Protein AF-A0A9X2MX16-F1 (afdb_monomer_lite)

Foldseek 3Di:
DDPVVVVVVVVVVVVVVVVVVLVVLLVVLLVQLVVQLVVQLVVLCVVDPDSVPRPVVSNVVSNVSSVVSSVVSSVVVVVCVVPPPDD

Secondary structure (DSSP, 8-state):
--HHHHHHHHHHHHHHHHHHHHHHHHHHHHHHHHHHHHHHHHHHHHTSSSGGGS-HHHHHHHHHHHHHHHHHHHHHHHHHHHTS---

Organism: NCBI:txid2969249

Radius of gyration: 20.4 Å; chains: 1; bounding box: 41×25×62 Å

Sequence (87 aa):
MSKENEEESKLFNAIQREFAEFASLYSEAVKSGADIAGKQVLESLLDANRAEEIPSGKLFAALRTGVRHAGEQLIQLGWGFIHRPKK

pLDDT: mean 83.69, std 11.92, range [43.34, 97.0]

Structure (mmCIF, N/CA/C/O backbone):
data_AF-A0A9X2MX16-F1
#
_entry.id   AF-A0A9X2MX16-F1
#
loop_
_atom_site.group_PDB
_atom_site.id
_atom_site.type_symbol
_atom_site.label_atom_id
_atom_site.label_alt_id
_atom_site.label_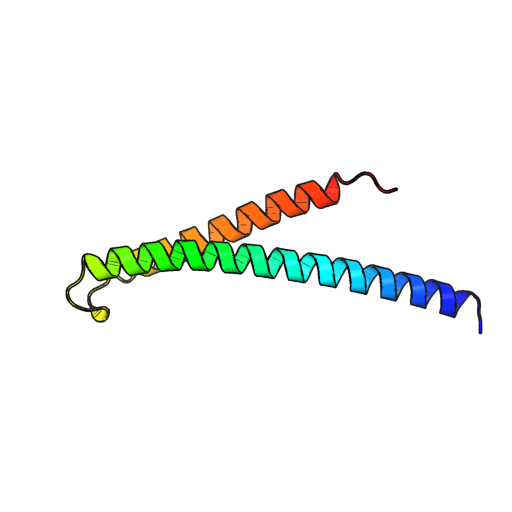comp_id
_atom_site.label_asym_id
_atom_site.label_entity_id
_atom_site.label_seq_id
_atom_site.pdbx_PDB_ins_code
_atom_site.Cartn_x
_atom_site.Cartn_y
_atom_site.Cartn_z
_atom_site.occupancy
_atom_site.B_iso_or_equiv
_atom_site.auth_seq_id
_atom_site.auth_comp_id
_atom_site.auth_asym_id
_atom_site.auth_atom_id
_atom_site.pdbx_PDB_model_num
ATOM 1 N N . MET A 1 1 ? -20.614 -8.343 39.241 1.00 58.47 1 MET A N 1
ATOM 2 C CA . MET A 1 1 ? -19.563 -7.695 38.430 1.00 58.47 1 MET A CA 1
ATOM 3 C C . MET A 1 1 ? -19.616 -6.207 38.723 1.00 58.47 1 MET A C 1
ATOM 5 O O . MET A 1 1 ? -20.718 -5.687 38.853 1.00 58.47 1 MET A O 1
ATOM 9 N N . SER A 1 2 ? -18.476 -5.561 38.966 1.00 71.62 2 SER A N 1
ATOM 10 C CA . SER A 1 2 ? -18.420 -4.116 39.219 1.00 71.62 2 SER A CA 1
ATOM 11 C C . SER A 1 2 ? -18.756 -3.352 37.935 1.00 71.62 2 SER A C 1
ATOM 13 O O . SER A 1 2 ? -18.432 -3.811 36.842 1.00 71.62 2 SER A O 1
ATOM 15 N N . LYS A 1 3 ? -19.396 -2.183 38.061 1.00 73.19 3 LYS A N 1
ATOM 16 C CA . LYS A 1 3 ? -19.675 -1.281 36.925 1.00 73.19 3 LYS A CA 1
ATOM 17 C C . LYS A 1 3 ? -18.398 -0.902 36.160 1.00 73.19 3 LYS A C 1
ATOM 19 O O . LYS A 1 3 ? -18.429 -0.752 34.948 1.00 73.19 3 LYS A O 1
ATOM 24 N N . GLU A 1 4 ? -17.281 -0.846 36.877 1.00 72.81 4 GLU A N 1
ATOM 25 C CA . GLU A 1 4 ? -15.930 -0.603 36.361 1.00 72.81 4 GLU A CA 1
ATOM 26 C C . GLU A 1 4 ? -15.504 -1.656 35.318 1.00 72.81 4 GLU A C 1
ATOM 28 O O . GLU A 1 4 ? -15.117 -1.300 34.209 1.00 72.81 4 GLU A O 1
ATOM 33 N N . ASN A 1 5 ? -15.714 -2.952 35.596 1.00 77.62 5 ASN A N 1
ATOM 34 C CA . ASN A 1 5 ? -15.412 -4.024 34.637 1.00 77.62 5 ASN A CA 1
ATOM 35 C C . ASN A 1 5 ? -16.281 -3.953 33.366 1.00 77.62 5 ASN A C 1
ATOM 37 O O . ASN A 1 5 ? -15.848 -4.378 32.295 1.00 77.62 5 ASN A O 1
ATOM 41 N N . GLU A 1 6 ? -17.516 -3.449 33.459 1.00 81.12 6 GLU A N 1
ATOM 42 C CA . GLU A 1 6 ? -18.386 -3.281 32.286 1.00 81.12 6 GLU A CA 1
ATOM 43 C C . GLU A 1 6 ? -17.963 -2.091 31.413 1.00 81.12 6 GLU A C 1
ATOM 45 O O . GLU A 1 6 ? -18.062 -2.164 30.187 1.00 81.12 6 GLU A O 1
ATOM 50 N N . GLU A 1 7 ? -17.493 -1.000 32.018 1.00 81.69 7 GLU A N 1
ATOM 51 C CA . GLU A 1 7 ? -16.994 0.179 31.302 1.00 81.69 7 GLU A CA 1
ATOM 52 C C . GLU A 1 7 ? -15.661 -0.104 30.600 1.00 81.69 7 GLU A C 1
ATOM 54 O O . GLU A 1 7 ? -15.518 0.215 29.415 1.00 81.69 7 GLU A O 1
ATOM 59 N N . GLU A 1 8 ? -14.734 -0.794 31.267 1.00 82.62 8 GLU A N 1
ATOM 60 C CA . GLU A 1 8 ? -13.477 -1.242 30.657 1.00 82.62 8 GLU A CA 1
ATOM 61 C C . GLU A 1 8 ? -13.719 -2.194 29.480 1.00 82.62 8 GLU A C 1
ATOM 63 O O . GLU A 1 8 ? -13.117 -2.043 28.414 1.00 82.62 8 GLU A O 1
ATOM 68 N N . SER A 1 9 ? -14.656 -3.136 29.621 1.00 84.19 9 SER A N 1
ATOM 69 C CA . SER A 1 9 ? -14.994 -4.069 28.542 1.00 84.19 9 SER A CA 1
ATOM 70 C C . SER A 1 9 ? -15.620 -3.356 27.335 1.00 84.19 9 SER A C 1
ATOM 72 O O . SER A 1 9 ? -15.293 -3.668 26.188 1.00 84.19 9 SER A O 1
ATOM 74 N N . LYS A 1 10 ? -16.466 -2.338 27.555 1.00 87.06 10 LYS A N 1
ATOM 75 C CA . LYS A 1 10 ? -17.011 -1.498 26.472 1.00 87.06 10 LYS A CA 1
ATOM 76 C C . LYS A 1 10 ? -15.920 -0.714 25.749 1.00 87.06 10 LYS A C 1
ATOM 78 O O . LYS A 1 10 ? -15.945 -0.651 24.520 1.00 87.06 10 LYS A O 1
ATOM 83 N N . LEU A 1 11 ? -14.970 -0.143 26.490 1.00 87.38 11 LEU A N 1
ATOM 84 C CA . LEU A 1 11 ? -13.838 0.578 25.913 1.00 87.38 11 LEU A CA 1
ATOM 85 C C . LEU A 1 11 ? -12.958 -0.355 25.074 1.00 87.38 11 LEU A C 1
ATOM 87 O O . LEU A 1 11 ? -12.630 -0.026 23.935 1.00 87.38 11 LEU A O 1
ATOM 91 N N . PHE A 1 12 ? -12.636 -1.537 25.600 1.00 90.06 12 PHE A N 1
ATOM 92 C CA . PHE A 1 12 ? -11.855 -2.540 24.882 1.00 90.06 12 PHE A CA 1
ATOM 93 C C . PHE A 1 12 ? -12.541 -2.964 23.577 1.00 90.06 12 PHE A C 1
ATOM 95 O O . PHE A 1 12 ? -11.923 -2.922 22.516 1.00 90.06 12 PHE A O 1
ATOM 102 N N . ASN A 1 13 ? -13.840 -3.273 23.627 1.00 90.25 13 ASN A N 1
ATOM 103 C CA . ASN A 1 13 ? -14.618 -3.640 22.441 1.00 90.25 13 ASN A CA 1
ATOM 104 C C . ASN A 1 13 ? -14.670 -2.510 21.400 1.00 90.25 13 ASN A C 1
ATOM 106 O O . ASN A 1 13 ? -14.618 -2.775 20.198 1.00 90.25 13 ASN A O 1
ATOM 110 N N . ALA A 1 14 ? -14.759 -1.251 21.842 1.00 86.94 14 ALA A N 1
ATOM 111 C CA . ALA A 1 14 ? -14.704 -0.101 20.946 1.00 86.94 14 ALA A CA 1
ATOM 112 C C . ALA A 1 14 ? -13.340 -0.011 20.248 1.00 86.94 14 ALA A C 1
ATOM 114 O O . ALA A 1 14 ? -13.297 0.033 19.023 1.00 86.94 14 ALA A O 1
ATOM 115 N N . ILE A 1 15 ? -12.235 -0.077 21.000 1.00 86.31 15 ILE A N 1
ATOM 116 C CA . ILE A 1 15 ? -10.870 -0.058 20.446 1.00 86.31 15 ILE A CA 1
ATOM 117 C C . ILE A 1 15 ? -10.670 -1.199 19.448 1.00 86.31 15 ILE A C 1
ATOM 119 O O . ILE A 1 15 ? -10.129 -0.989 18.364 1.00 86.31 15 ILE A O 1
ATOM 123 N N . GLN A 1 16 ? -11.129 -2.401 19.792 1.00 90.44 16 GLN A N 1
ATOM 124 C CA . GLN A 1 16 ? -10.976 -3.578 18.948 1.00 90.44 16 GLN A CA 1
ATOM 125 C C . GLN A 1 16 ? -11.714 -3.418 17.610 1.00 90.44 16 GLN A C 1
ATOM 127 O O . GLN A 1 16 ? -11.185 -3.797 16.565 1.00 90.44 16 GLN A O 1
ATOM 132 N N . ARG A 1 17 ? -12.905 -2.803 17.625 1.00 89.06 17 ARG A N 1
ATOM 133 C CA . ARG A 1 17 ? -13.667 -2.495 16.410 1.00 89.06 17 ARG A CA 1
ATOM 134 C C . ARG A 1 17 ? -12.972 -1.441 15.549 1.00 89.06 17 ARG A C 1
ATOM 136 O O . ARG A 1 17 ? -12.822 -1.668 14.353 1.00 89.06 17 ARG A O 1
ATOM 143 N N . GLU A 1 18 ? -12.523 -0.335 16.143 1.00 86.00 18 GLU A N 1
ATOM 144 C CA . GLU A 1 18 ? -11.817 0.717 15.396 1.00 86.00 18 GLU A CA 1
ATOM 145 C C . GLU A 1 18 ? -10.505 0.187 14.791 1.00 86.00 18 GLU A C 1
ATOM 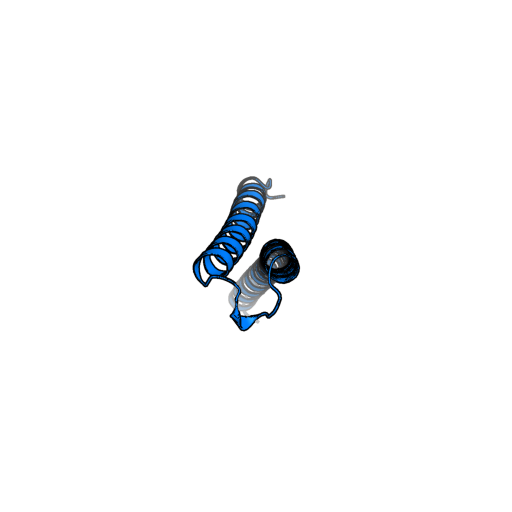147 O O . GLU A 1 18 ? -10.165 0.500 13.651 1.00 86.00 18 GLU A O 1
ATOM 152 N N . PHE A 1 19 ? -9.784 -0.679 15.514 1.00 87.38 19 PHE A N 1
ATOM 153 C CA . PHE A 1 19 ? -8.579 -1.326 14.995 1.00 87.38 19 PHE A CA 1
ATOM 154 C C . PHE A 1 19 ? -8.883 -2.271 13.827 1.00 87.38 19 PHE A C 1
ATOM 156 O O . PHE A 1 19 ? -8.140 -2.288 12.848 1.00 87.38 19 PHE A O 1
ATOM 163 N N . ALA A 1 20 ? -9.973 -3.040 13.902 1.00 89.69 20 ALA A N 1
ATOM 164 C CA . ALA A 1 20 ? -10.397 -3.904 12.804 1.00 89.69 20 ALA A CA 1
ATOM 165 C C . ALA A 1 20 ? -10.775 -3.094 11.549 1.00 89.69 20 ALA A C 1
ATOM 167 O O . ALA A 1 20 ? -10.371 -3.463 10.445 1.00 89.69 20 ALA A O 1
ATOM 168 N N . GLU A 1 21 ? -11.488 -1.972 11.711 1.00 87.50 21 GLU A N 1
ATOM 169 C CA . GLU A 1 21 ? -11.810 -1.056 10.606 1.00 87.50 21 GLU A CA 1
ATOM 170 C C . GLU A 1 21 ? -10.529 -0.467 9.998 1.00 87.50 21 GLU A C 1
ATOM 172 O O . GLU A 1 21 ? -10.328 -0.550 8.785 1.00 87.50 21 GLU A O 1
ATOM 177 N N . PHE A 1 22 ? -9.602 0.019 10.830 1.00 87.31 22 PHE A N 1
ATOM 178 C CA . PHE A 1 22 ? -8.297 0.498 10.374 1.00 87.31 22 PHE A CA 1
ATOM 179 C C . PHE A 1 22 ? -7.510 -0.573 9.606 1.00 87.31 22 PHE A C 1
ATOM 181 O O . PHE A 1 22 ? -6.993 -0.296 8.525 1.00 87.31 22 PHE A O 1
ATOM 188 N N . ALA A 1 23 ? -7.427 -1.798 10.132 1.00 89.88 23 ALA A N 1
ATOM 189 C CA . ALA A 1 23 ? -6.692 -2.888 9.499 1.00 89.88 23 ALA A CA 1
ATOM 190 C C . ALA A 1 23 ? -7.278 -3.256 8.126 1.00 89.88 23 ALA A C 1
ATOM 192 O O . ALA A 1 23 ? -6.521 -3.512 7.187 1.00 89.88 23 ALA A O 1
ATOM 193 N N . SER A 1 24 ? -8.609 -3.231 7.993 1.00 90.75 24 SER A N 1
ATOM 194 C CA . SER A 1 24 ? -9.291 -3.446 6.713 1.00 90.75 24 SER A CA 1
ATOM 195 C C . SER A 1 24 ? -8.913 -2.369 5.696 1.00 90.75 24 SER A C 1
ATOM 197 O O . SER A 1 24 ? -8.447 -2.690 4.604 1.00 90.75 24 SER A O 1
ATOM 199 N N . LEU A 1 25 ? -9.030 -1.093 6.077 1.00 89.56 25 LEU A N 1
ATOM 200 C CA . LEU A 1 25 ? -8.695 0.043 5.210 1.00 89.56 25 LEU A CA 1
ATOM 201 C C . LEU A 1 25 ? -7.211 0.053 4.822 1.00 89.56 25 LEU A C 1
ATOM 203 O O . LEU A 1 25 ? -6.859 0.320 3.674 1.00 89.56 25 LEU A O 1
ATOM 207 N N . TYR A 1 26 ? -6.333 -0.286 5.765 1.00 89.19 26 TYR A N 1
ATOM 208 C CA . TYR A 1 26 ? -4.907 -0.442 5.507 1.00 89.19 26 TYR A CA 1
ATOM 209 C C . TYR A 1 26 ? -4.627 -1.550 4.494 1.00 89.19 26 TYR A C 1
ATOM 211 O O . TYR A 1 26 ? -3.866 -1.338 3.549 1.00 89.19 26 TYR A O 1
ATOM 219 N N . SER A 1 27 ? -5.257 -2.715 4.656 1.00 93.88 27 SER A N 1
ATOM 220 C CA . SER A 1 27 ? -5.089 -3.834 3.731 1.00 93.88 27 SER A CA 1
ATOM 221 C C . SER A 1 27 ? -5.543 -3.473 2.314 1.00 93.88 27 SER A C 1
ATOM 223 O O . SER A 1 27 ? -4.822 -3.753 1.356 1.00 93.88 27 SER A O 1
ATOM 225 N N . GLU A 1 28 ? -6.684 -2.794 2.175 1.00 93.81 28 GLU A N 1
ATOM 226 C CA . GLU A 1 28 ? -7.189 -2.324 0.881 1.00 93.81 28 GLU A CA 1
ATOM 227 C C . GLU A 1 28 ? -6.242 -1.317 0.218 1.00 93.81 28 GLU A C 1
ATOM 229 O O . GLU A 1 28 ? -5.882 -1.489 -0.951 1.00 93.81 28 GLU A O 1
ATOM 234 N N . ALA A 1 29 ? -5.771 -0.317 0.968 1.00 92.94 29 ALA A N 1
ATOM 235 C CA . ALA A 1 29 ? -4.850 0.692 0.453 1.00 92.94 29 ALA A CA 1
ATOM 236 C C . ALA A 1 29 ? -3.514 0.075 0.009 1.00 92.94 29 ALA A C 1
ATOM 238 O O . ALA A 1 29 ? -3.011 0.380 -1.075 1.00 92.94 29 ALA A O 1
ATOM 239 N N . VAL A 1 30 ? -2.952 -0.836 0.813 1.00 93.00 30 VAL A N 1
ATOM 240 C CA . VAL A 1 30 ? -1.712 -1.551 0.475 1.00 93.00 30 VAL A CA 1
ATOM 241 C C . VAL A 1 30 ? -1.904 -2.431 -0.754 1.00 93.00 30 VAL A C 1
ATOM 243 O O . VAL A 1 30 ? -1.058 -2.401 -1.647 1.00 93.00 30 VAL A O 1
ATOM 246 N N . LYS A 1 31 ? -3.013 -3.174 -0.841 1.00 96.25 31 LYS A N 1
ATOM 247 C CA . LYS A 1 31 ? -3.329 -3.996 -2.015 1.00 96.25 31 LYS A CA 1
ATOM 248 C C . LYS A 1 31 ? -3.415 -3.139 -3.276 1.00 96.25 31 LYS A C 1
ATOM 250 O O . LYS A 1 31 ? -2.778 -3.457 -4.273 1.00 96.25 31 LYS A O 1
ATOM 255 N N . SER A 1 32 ? -4.131 -2.020 -3.211 1.00 95.31 32 SER A N 1
ATOM 256 C CA . SER A 1 32 ? -4.263 -1.096 -4.336 1.00 95.31 32 SER A CA 1
ATOM 257 C C . SER A 1 32 ? -2.913 -0.503 -4.768 1.00 95.31 32 SER A C 1
ATOM 259 O O . SER A 1 32 ? -2.593 -0.472 -5.958 1.00 95.31 32 SER A O 1
ATOM 261 N N . GLY A 1 33 ? -2.073 -0.098 -3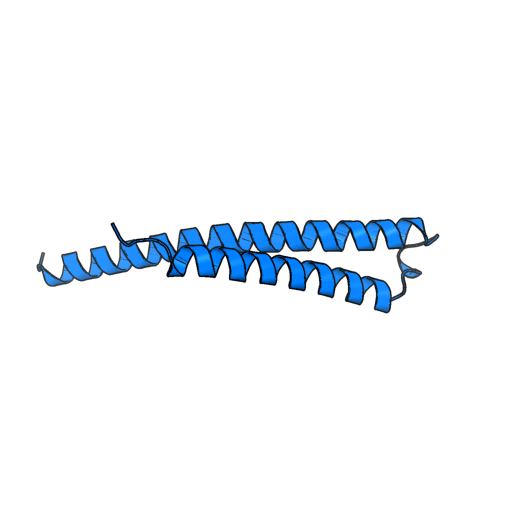.810 1.00 94.69 33 GLY A N 1
ATOM 262 C CA . GLY A 1 33 ? -0.708 0.350 -4.086 1.00 94.69 33 GLY A CA 1
ATOM 263 C C . GLY A 1 33 ? 0.161 -0.738 -4.728 1.00 94.69 33 GLY A C 1
ATOM 264 O O . GLY A 1 33 ? 0.883 -0.463 -5.689 1.00 94.69 33 GLY A O 1
ATOM 265 N N . ALA A 1 34 ? 0.063 -1.977 -4.241 1.00 95.12 34 ALA A N 1
ATOM 266 C CA . ALA A 1 34 ? 0.770 -3.125 -4.802 1.00 95.12 34 ALA A CA 1
ATOM 267 C C . ALA A 1 34 ? 0.316 -3.438 -6.235 1.00 95.12 34 ALA A C 1
ATOM 269 O O . ALA A 1 34 ? 1.165 -3.699 -7.084 1.00 95.12 34 ALA A O 1
ATOM 270 N N . ASP A 1 35 ? -0.981 -3.332 -6.536 1.00 97.00 35 ASP A N 1
ATOM 271 C CA . ASP A 1 35 ? -1.512 -3.522 -7.890 1.00 97.00 35 ASP A CA 1
ATOM 272 C C . ASP A 1 35 ? -0.942 -2.483 -8.872 1.00 97.00 35 ASP A C 1
ATOM 274 O O . ASP A 1 35 ? -0.577 -2.819 -10.000 1.00 97.00 35 ASP A O 1
ATOM 278 N N . ILE A 1 36 ? -0.815 -1.218 -8.453 1.00 94.50 36 ILE A N 1
ATOM 279 C CA . ILE A 1 36 ? -0.206 -0.162 -9.280 1.00 94.50 36 ILE A CA 1
ATOM 280 C C . ILE A 1 36 ? 1.285 -0.420 -9.497 1.00 94.50 36 ILE A C 1
ATOM 282 O O . ILE A 1 36 ? 1.755 -0.356 -10.635 1.00 94.50 36 ILE A O 1
ATOM 286 N N . ALA A 1 37 ? 2.027 -0.723 -8.430 1.00 94.06 37 ALA A N 1
ATOM 287 C CA . ALA A 1 37 ? 3.446 -1.045 -8.541 1.00 94.06 37 ALA A CA 1
ATOM 288 C C . ALA A 1 37 ? 3.662 -2.269 -9.445 1.00 94.06 37 ALA A C 1
ATOM 290 O O . ALA A 1 37 ? 4.518 -2.244 -10.326 1.00 94.06 37 ALA A O 1
ATOM 291 N N . GLY A 1 38 ? 2.840 -3.308 -9.279 1.00 92.38 38 GLY A N 1
ATOM 292 C CA . GLY A 1 38 ? 2.878 -4.528 -10.077 1.00 92.38 38 GLY A CA 1
ATOM 293 C C . GLY A 1 38 ? 2.660 -4.265 -11.564 1.00 92.38 38 GLY A C 1
ATOM 294 O O . GLY A 1 38 ? 3.424 -4.773 -12.379 1.00 92.38 38 GLY A O 1
ATOM 295 N N . LYS A 1 39 ? 1.688 -3.416 -11.927 1.00 94.00 39 LYS A N 1
ATOM 296 C CA . LYS A 1 39 ? 1.470 -3.008 -13.327 1.00 94.00 39 LYS A CA 1
ATOM 297 C C . LYS A 1 39 ? 2.703 -2.337 -13.932 1.00 94.00 39 LYS A C 1
ATOM 299 O O . LYS A 1 39 ? 3.123 -2.725 -15.013 1.00 94.00 39 LYS A O 1
ATOM 304 N N . GLN A 1 40 ? 3.329 -1.404 -13.218 1.00 91.00 40 GLN A N 1
ATOM 305 C CA . GLN A 1 40 ? 4.520 -0.698 -13.714 1.00 91.00 40 GLN A CA 1
ATOM 306 C C . GLN A 1 40 ? 5.749 -1.612 -13.832 1.00 91.00 40 GLN A C 1
ATOM 308 O O . GLN A 1 40 ? 6.568 -1.460 -14.743 1.00 91.00 40 GLN A O 1
ATOM 313 N N . VAL A 1 41 ? 5.882 -2.584 -12.924 1.00 89.44 41 VAL A N 1
ATOM 314 C CA . VAL A 1 41 ? 6.907 -3.629 -13.036 1.00 89.44 41 VAL A CA 1
ATOM 315 C C . VAL A 1 41 ? 6.628 -4.524 -14.243 1.00 89.44 41 VAL A C 1
ATOM 317 O O . VAL A 1 41 ? 7.556 -4.823 -14.986 1.00 89.44 41 VAL A O 1
ATOM 320 N N . LEU A 1 42 ? 5.370 -4.906 -14.478 1.00 89.31 42 LEU A N 1
ATOM 321 C CA . LEU A 1 42 ? 4.975 -5.710 -15.636 1.00 89.31 42 LEU A CA 1
ATOM 322 C C . LEU A 1 42 ? 5.232 -4.973 -16.959 1.00 89.31 42 LEU A C 1
ATOM 324 O O . LEU A 1 42 ? 5.755 -5.563 -17.893 1.00 89.31 42 LEU A O 1
ATOM 328 N N . GLU A 1 43 ? 4.929 -3.680 -17.036 1.00 87.56 43 GLU A N 1
ATOM 329 C CA . GLU A 1 43 ? 5.266 -2.845 -18.197 1.00 87.56 43 GLU A CA 1
ATOM 330 C C . GLU A 1 43 ? 6.781 -2.806 -18.427 1.00 87.56 43 GLU A C 1
ATOM 332 O O . GLU A 1 43 ? 7.256 -3.015 -19.539 1.00 87.56 43 GLU A O 1
ATOM 337 N N . SER A 1 44 ? 7.558 -2.647 -17.353 1.00 85.25 44 SER A N 1
ATOM 338 C CA . SER A 1 44 ? 9.022 -2.682 -17.433 1.00 85.25 44 SER A CA 1
ATOM 339 C C . SER A 1 44 ? 9.567 -4.052 -17.854 1.00 85.25 44 SER A C 1
ATOM 341 O O . SER A 1 44 ? 10.643 -4.111 -18.442 1.00 85.25 44 SER A O 1
ATOM 343 N N . LEU A 1 45 ? 8.842 -5.134 -17.547 1.00 84.12 45 LEU A N 1
ATOM 344 C CA . LEU A 1 45 ? 9.137 -6.492 -18.002 1.00 84.12 45 LEU A CA 1
ATOM 345 C C . LEU A 1 45 ? 8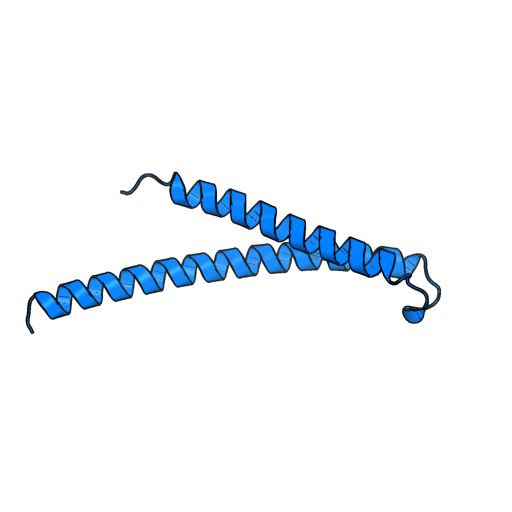.820 -6.691 -19.480 1.00 84.12 45 LEU A C 1
ATOM 347 O O . LEU A 1 45 ? 9.543 -7.422 -20.135 1.00 84.12 45 LEU A O 1
ATOM 351 N N . LEU A 1 46 ? 7.759 -6.075 -20.005 1.00 83.69 46 LEU A N 1
ATOM 352 C CA . LEU A 1 46 ? 7.421 -6.160 -21.430 1.00 83.69 46 LEU A CA 1
ATOM 353 C C . LEU A 1 46 ? 8.463 -5.454 -22.306 1.00 83.69 46 LEU A C 1
ATOM 355 O O . LEU A 1 46 ? 8.729 -5.900 -23.419 1.00 83.69 46 LEU A O 1
ATOM 359 N N . ASP A 1 47 ? 9.073 -4.388 -21.785 1.00 79.44 47 ASP A N 1
ATOM 360 C CA . ASP A 1 47 ? 10.174 -3.675 -22.441 1.00 79.44 47 ASP A CA 1
ATOM 361 C C . ASP A 1 47 ? 11.521 -4.421 -22.353 1.00 79.44 47 ASP A C 1
ATOM 363 O O . ASP A 1 47 ? 12.469 -4.072 -23.060 1.00 79.44 47 ASP A O 1
ATOM 367 N N . ALA A 1 48 ? 11.637 -5.407 -21.459 1.00 77.12 48 ALA A N 1
ATOM 368 C CA . ALA A 1 48 ? 12.867 -6.141 -21.184 1.00 77.12 48 ALA A CA 1
ATOM 369 C C . ALA A 1 48 ? 12.790 -7.566 -21.751 1.00 77.12 48 ALA A C 1
ATOM 371 O O . ALA A 1 48 ? 11.772 -8.241 -21.637 1.00 77.12 48 ALA A O 1
ATOM 372 N N . ASN A 1 49 ? 13.881 -8.086 -22.317 1.00 73.50 49 ASN A N 1
ATOM 373 C CA . ASN A 1 49 ? 13.879 -9.474 -22.794 1.00 73.50 49 ASN A CA 1
ATOM 374 C C . ASN A 1 49 ? 13.951 -10.474 -21.630 1.00 73.50 49 ASN A C 1
ATOM 376 O O . ASN A 1 49 ? 13.564 -11.636 -21.785 1.00 73.50 49 ASN A O 1
ATOM 380 N N . ARG A 1 50 ? 14.458 -10.043 -20.466 1.00 73.00 50 ARG A N 1
ATOM 381 C CA . ARG A 1 50 ? 14.537 -10.835 -19.229 1.00 73.00 50 ARG A CA 1
ATOM 382 C C . ARG A 1 50 ? 14.246 -9.978 -18.002 1.00 73.00 50 ARG A C 1
ATOM 384 O O . ARG A 1 50 ? 14.597 -8.806 -17.951 1.00 73.00 50 ARG A O 1
ATOM 391 N N . ALA A 1 51 ? 13.695 -10.592 -16.956 1.00 69.62 51 ALA A N 1
ATOM 392 C CA . ALA A 1 51 ? 13.398 -9.909 -15.691 1.00 69.62 51 ALA A CA 1
ATOM 393 C C . ALA A 1 51 ? 14.634 -9.299 -15.005 1.00 69.62 51 ALA A C 1
ATOM 395 O O . ALA A 1 51 ? 14.539 -8.277 -14.333 1.00 69.62 51 ALA A O 1
ATOM 396 N N . GLU A 1 52 ? 15.796 -9.914 -15.210 1.00 75.19 52 GLU A N 1
ATOM 397 C CA . GLU A 1 52 ? 17.098 -9.478 -14.696 1.00 75.19 52 GLU A CA 1
ATOM 398 C C . GLU A 1 52 ? 17.571 -8.160 -15.329 1.00 75.19 52 GLU A C 1
ATOM 400 O O . GLU A 1 52 ? 18.389 -7.445 -14.755 1.00 75.19 52 GLU A O 1
ATOM 405 N N . GLU A 1 53 ? 17.055 -7.840 -16.518 1.00 77.19 53 GLU A N 1
ATOM 406 C CA . GLU A 1 53 ? 17.424 -6.654 -17.291 1.00 77.19 53 GLU A CA 1
ATOM 407 C C . GLU A 1 53 ? 16.610 -5.423 -16.883 1.00 77.19 53 GLU A C 1
ATOM 409 O O . GLU A 1 53 ? 16.917 -4.317 -17.331 1.00 77.19 53 GLU A O 1
ATOM 414 N N . ILE A 1 54 ? 15.592 -5.579 -16.023 1.00 77.62 54 ILE A N 1
ATOM 415 C CA . ILE A 1 54 ? 14.858 -4.428 -15.503 1.00 77.62 54 ILE A CA 1
ATOM 416 C C . ILE A 1 54 ? 15.828 -3.576 -14.681 1.00 77.62 54 ILE A C 1
ATOM 418 O O . ILE A 1 54 ? 16.352 -4.038 -13.662 1.00 77.62 54 ILE A O 1
ATOM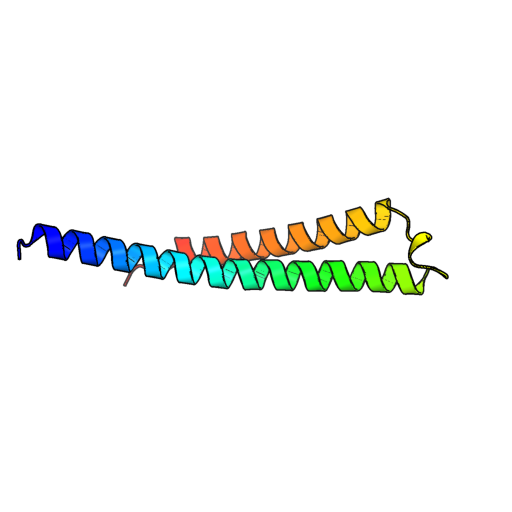 422 N N . PRO A 1 55 ? 16.018 -2.296 -15.039 1.00 82.44 55 PRO A N 1
ATOM 423 C CA . PRO A 1 55 ? 16.825 -1.403 -14.232 1.00 82.44 55 PRO A CA 1
ATOM 424 C C . PRO A 1 55 ? 16.250 -1.313 -12.817 1.00 82.44 55 PRO A C 1
ATOM 426 O O . PRO A 1 55 ? 15.070 -0.999 -12.638 1.00 82.44 55 PRO A O 1
ATOM 429 N N . SER A 1 56 ? 17.089 -1.507 -11.798 1.00 84.25 56 SER A N 1
ATOM 430 C CA . SER A 1 56 ? 16.689 -1.381 -10.387 1.00 84.25 56 SER A CA 1
ATOM 431 C C . SER A 1 56 ? 15.996 -0.043 -10.096 1.00 84.25 56 SER A C 1
ATOM 433 O O . SER A 1 56 ? 15.047 0.010 -9.319 1.00 84.25 56 SER A O 1
ATOM 435 N N . GLY A 1 57 ? 16.388 1.029 -10.794 1.00 83.50 57 GLY A N 1
ATOM 436 C CA . GLY A 1 57 ? 15.715 2.328 -10.740 1.00 83.50 57 GLY A CA 1
ATOM 437 C C . GLY A 1 57 ? 14.234 2.292 -11.147 1.00 83.50 57 GLY A C 1
ATOM 438 O O . GLY A 1 57 ? 13.424 2.948 -10.494 1.00 83.50 57 GLY A O 1
ATOM 439 N N . LYS A 1 58 ? 13.853 1.500 -12.162 1.00 85.81 58 LYS A N 1
ATOM 440 C CA . LYS A 1 58 ? 12.444 1.321 -12.567 1.00 85.81 58 LYS A CA 1
ATOM 441 C C . LYS A 1 58 ? 11.657 0.550 -11.503 1.00 85.81 58 LYS A C 1
ATOM 443 O O . LYS A 1 58 ? 10.558 0.963 -11.144 1.00 85.81 58 LYS A O 1
ATOM 448 N N . LEU A 1 59 ? 12.252 -0.499 -10.930 1.00 87.25 59 LEU A N 1
ATOM 449 C CA . LEU A 1 59 ? 11.675 -1.247 -9.805 1.00 87.25 59 LEU A CA 1
ATOM 450 C C . LEU A 1 59 ? 11.429 -0.347 -8.585 1.00 87.25 59 LEU A C 1
ATOM 452 O O . LEU A 1 59 ? 10.322 -0.313 -8.048 1.00 87.25 59 LEU A O 1
ATOM 456 N N . PHE A 1 60 ? 12.427 0.439 -8.176 1.00 89.19 60 PHE A N 1
ATOM 457 C CA . PHE A 1 60 ? 12.277 1.380 -7.064 1.00 89.19 60 PHE A CA 1
ATOM 458 C C . PHE A 1 60 ? 11.241 2.473 -7.351 1.00 89.19 60 PHE A C 1
ATOM 460 O O . PHE A 1 60 ? 10.478 2.837 -6.455 1.00 89.19 60 PHE A O 1
ATOM 467 N N . ALA A 1 61 ? 11.175 2.986 -8.583 1.00 91.94 61 ALA A N 1
ATOM 468 C CA . ALA A 1 61 ? 10.165 3.968 -8.977 1.00 91.94 61 ALA A CA 1
ATOM 469 C C . ALA A 1 61 ? 8.740 3.394 -8.906 1.00 91.94 61 ALA A C 1
ATOM 471 O O . ALA A 1 61 ? 7.835 4.063 -8.394 1.00 91.94 61 ALA A O 1
ATOM 472 N N . ALA A 1 62 ? 8.556 2.146 -9.345 1.00 92.44 62 ALA A N 1
ATOM 473 C CA . ALA A 1 62 ? 7.281 1.445 -9.263 1.00 92.44 62 ALA A CA 1
ATOM 474 C C . ALA A 1 62 ? 6.832 1.243 -7.812 1.00 92.44 62 ALA A C 1
ATOM 476 O O . ALA A 1 62 ? 5.718 1.624 -7.443 1.00 92.44 62 ALA A O 1
ATOM 477 N N . LEU A 1 63 ? 7.733 0.748 -6.958 1.00 92.31 63 LEU A N 1
ATOM 478 C CA . LEU A 1 63 ? 7.476 0.592 -5.525 1.00 92.31 63 LEU A C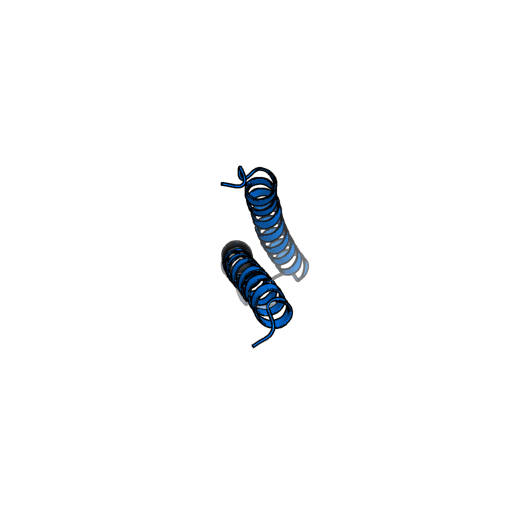A 1
ATOM 479 C C . LEU A 1 63 ? 7.120 1.925 -4.865 1.00 92.31 63 LEU A C 1
ATOM 481 O O . LEU A 1 63 ? 6.117 2.019 -4.159 1.00 92.31 63 LEU A O 1
ATOM 485 N N . ARG A 1 64 ? 7.898 2.981 -5.130 1.00 94.88 64 ARG A N 1
ATOM 486 C CA . ARG A 1 64 ? 7.630 4.322 -4.598 1.00 94.88 64 ARG A CA 1
ATOM 487 C C . ARG A 1 64 ? 6.250 4.826 -5.012 1.00 94.88 64 ARG A C 1
ATOM 489 O O . ARG A 1 64 ? 5.572 5.458 -4.205 1.00 94.88 64 ARG A O 1
ATOM 496 N N . THR A 1 65 ? 5.834 4.552 -6.246 1.00 95.12 65 THR A N 1
ATOM 497 C CA . THR A 1 65 ? 4.522 4.973 -6.747 1.00 95.12 65 THR A CA 1
ATOM 498 C C . THR A 1 65 ? 3.396 4.220 -6.050 1.00 95.12 65 THR A C 1
ATOM 500 O O . THR A 1 65 ? 2.459 4.862 -5.579 1.00 95.12 65 THR A O 1
ATOM 503 N N . GLY A 1 66 ? 3.515 2.898 -5.905 1.00 94.56 66 GLY A N 1
ATOM 504 C CA . GLY A 1 66 ? 2.546 2.091 -5.163 1.00 94.56 66 GLY A CA 1
ATOM 505 C C . GLY A 1 66 ? 2.420 2.508 -3.697 1.00 94.56 66 GLY A C 1
ATOM 506 O O . GLY A 1 66 ? 1.314 2.738 -3.214 1.00 94.56 66 GLY A O 1
ATOM 507 N N . VAL A 1 67 ? 3.549 2.693 -3.003 1.00 94.31 67 VAL A N 1
ATOM 508 C CA . VAL A 1 67 ? 3.577 3.148 -1.601 1.00 94.31 67 VAL A CA 1
ATOM 509 C C . VAL A 1 67 ? 2.962 4.537 -1.455 1.00 94.31 67 VAL A C 1
ATOM 511 O O . VAL A 1 67 ? 2.167 4.758 -0.543 1.00 94.31 67 VAL A O 1
ATOM 514 N N . ARG A 1 68 ? 3.286 5.473 -2.359 1.00 95.62 68 ARG A N 1
ATOM 515 C CA . ARG A 1 68 ? 2.673 6.807 -2.354 1.00 95.62 68 ARG A CA 1
ATOM 516 C C . ARG A 1 68 ? 1.158 6.711 -2.512 1.00 95.62 68 ARG A C 1
ATOM 518 O O . ARG A 1 68 ? 0.443 7.342 -1.747 1.00 95.62 68 ARG A O 1
ATOM 525 N N . HIS A 1 69 ? 0.686 5.905 -3.458 1.00 94.56 69 HIS A N 1
ATOM 526 C CA . HIS A 1 69 ? -0.742 5.743 -3.707 1.00 94.56 69 HIS A CA 1
ATOM 527 C C . HIS A 1 69 ? -1.482 5.158 -2.497 1.00 94.56 69 HIS A C 1
ATOM 529 O O . HIS A 1 69 ? -2.513 5.687 -2.087 1.00 94.56 69 HIS A O 1
ATOM 535 N N . ALA A 1 70 ? -0.923 4.115 -1.876 1.00 93.00 70 ALA A N 1
ATOM 536 C CA . ALA A 1 70 ? -1.462 3.551 -0.641 1.00 93.00 70 ALA A CA 1
ATOM 537 C C . ALA A 1 70 ? -1.513 4.603 0.483 1.00 93.00 70 ALA A C 1
ATOM 539 O O . ALA A 1 70 ? -2.517 4.726 1.182 1.00 93.00 70 ALA A O 1
ATOM 540 N N . GLY A 1 71 ? -0.454 5.406 0.630 1.00 91.12 71 GLY A N 1
ATOM 541 C CA . GLY A 1 71 ? -0.399 6.495 1.605 1.00 91.12 71 GLY A CA 1
ATOM 542 C C . GLY A 1 71 ? -1.448 7.583 1.359 1.00 91.12 71 GLY A C 1
ATOM 543 O O . GLY A 1 71 ? -2.103 8.023 2.300 1.00 91.12 71 GLY A O 1
ATOM 544 N N . GLU A 1 72 ? -1.653 7.992 0.107 1.00 92.19 72 GLU A N 1
ATOM 545 C CA . GLU A 1 72 ? -2.682 8.969 -0.273 1.00 92.19 72 GLU A CA 1
ATOM 546 C C . GLU A 1 72 ? -4.091 8.464 0.063 1.00 92.19 72 GLU A C 1
ATOM 548 O O . GLU A 1 72 ? -4.874 9.207 0.656 1.00 92.19 72 GLU A O 1
ATOM 553 N N . GLN A 1 73 ? -4.396 7.196 -0.236 1.00 90.69 73 GLN A N 1
ATOM 554 C CA . GLN A 1 73 ? -5.673 6.585 0.146 1.00 90.69 73 GLN A CA 1
ATOM 555 C C . GLN A 1 73 ? -5.856 6.565 1.663 1.00 90.69 73 GLN A C 1
ATOM 557 O O . GLN A 1 73 ? -6.901 6.979 2.159 1.00 90.69 73 GLN A O 1
ATOM 562 N N . LEU A 1 74 ? -4.833 6.154 2.415 1.00 88.88 74 LEU A N 1
ATOM 563 C CA . LEU A 1 74 ? -4.879 6.148 3.877 1.00 88.88 74 LEU A CA 1
ATOM 564 C C . LEU A 1 74 ? -5.122 7.541 4.462 1.00 88.88 74 LEU A C 1
ATOM 566 O O . LEU A 1 74 ? -5.898 7.676 5.404 1.00 88.88 74 LEU A O 1
ATOM 570 N N . ILE A 1 75 ? -4.503 8.582 3.901 1.00 87.81 75 ILE A N 1
ATOM 571 C CA . ILE A 1 75 ? -4.726 9.968 4.331 1.00 87.81 75 ILE A CA 1
ATOM 572 C C . ILE A 1 75 ? -6.165 10.401 4.031 1.00 87.81 75 ILE A C 1
ATOM 574 O O . ILE A 1 75 ? -6.814 10.990 4.892 1.00 87.81 75 ILE A O 1
ATOM 578 N N . GLN A 1 76 ? -6.689 10.099 2.842 1.00 84.56 76 GLN A N 1
ATOM 579 C CA . GLN A 1 76 ? -8.068 10.438 2.474 1.00 84.56 76 GLN A CA 1
ATOM 580 C C . GLN A 1 76 ? -9.093 9.721 3.363 1.00 84.56 76 GLN A C 1
ATOM 582 O O . GLN A 1 76 ? -10.036 10.344 3.853 1.00 84.56 76 GLN A O 1
ATOM 587 N N . LEU A 1 77 ? -8.878 8.431 3.622 1.00 79.75 77 LEU A N 1
ATOM 588 C CA . LEU A 1 77 ? -9.716 7.617 4.502 1.00 79.75 77 LEU A CA 1
ATOM 589 C C . LEU A 1 77 ? -9.618 8.092 5.957 1.00 79.75 77 LEU A C 1
ATOM 591 O O . LEU A 1 77 ? -10.638 8.243 6.627 1.00 79.75 77 LEU A O 1
ATOM 595 N N . GLY A 1 78 ? -8.409 8.418 6.422 1.00 74.06 78 GLY A N 1
ATOM 596 C CA . GLY A 1 78 ? -8.164 9.010 7.736 1.00 74.06 78 GLY A CA 1
ATOM 597 C C . GLY A 1 78 ? -8.845 10.369 7.905 1.00 74.06 78 GLY A C 1
ATOM 598 O O . GLY A 1 78 ? -9.442 10.633 8.950 1.00 74.06 78 GLY A O 1
ATOM 599 N N . TRP A 1 79 ? -8.858 11.211 6.867 1.00 71.75 79 TRP A N 1
ATOM 600 C CA . TRP A 1 79 ? -9.632 12.452 6.886 1.00 71.75 79 TRP A CA 1
ATOM 601 C C . TRP A 1 79 ? -11.135 12.210 6.943 1.00 71.75 79 TRP A C 1
ATOM 603 O O . TRP A 1 79 ? -11.809 12.884 7.723 1.00 71.75 79 TRP A O 1
ATOM 613 N N . GLY A 1 80 ? -11.655 11.230 6.202 1.00 64.62 80 GLY A N 1
ATOM 614 C CA . GLY A 1 80 ? -13.055 10.810 6.309 1.00 64.62 80 GLY A CA 1
ATOM 615 C C . GLY A 1 80 ? -13.423 10.290 7.704 1.00 64.62 80 GLY A C 1
ATOM 616 O O . GLY A 1 80 ? -14.537 10.514 8.173 1.00 64.62 80 GLY A O 1
ATOM 617 N N . PHE A 1 81 ? -12.473 9.659 8.395 1.00 62.53 81 PHE A N 1
ATOM 618 C CA . PHE A 1 81 ? -12.643 9.153 9.754 1.00 62.53 81 PHE A CA 1
ATOM 619 C C . PHE A 1 81 ? -12.649 10.277 10.807 1.00 62.53 81 PHE A C 1
ATOM 621 O O . PHE A 1 81 ? -13.513 10.298 11.681 1.00 62.53 81 PHE A O 1
ATOM 628 N N . ILE A 1 82 ? -11.749 11.262 10.693 1.00 60.59 82 ILE A N 1
ATOM 629 C CA . ILE A 1 82 ? -11.677 12.422 11.607 1.00 60.59 82 ILE A CA 1
ATOM 630 C C . ILE A 1 82 ? -12.891 13.352 11.446 1.00 60.59 82 ILE A C 1
ATOM 632 O O . ILE A 1 82 ? -13.363 13.921 12.429 1.00 60.59 82 ILE A O 1
ATOM 636 N N . HIS A 1 83 ? -13.424 13.483 10.227 1.00 59.62 83 HIS A N 1
ATOM 637 C CA . HIS A 1 83 ? -14.584 14.335 9.931 1.00 59.62 83 HIS A CA 1
ATOM 638 C C . HIS A 1 83 ? -15.930 13.601 10.028 1.00 59.62 83 HIS A C 1
ATOM 640 O O . HIS A 1 83 ? -16.973 14.196 9.747 1.00 59.62 83 HIS A O 1
ATOM 646 N N . ARG A 1 84 ? -15.945 12.320 10.421 1.00 56.12 84 ARG A N 1
ATOM 647 C CA . ARG A 1 84 ? -17.188 11.562 10.598 1.00 56.12 84 ARG A CA 1
ATOM 648 C C . ARG A 1 84 ? -17.964 12.172 11.777 1.00 56.12 84 ARG A C 1
ATOM 650 O O . ARG A 1 84 ? -17.426 12.216 12.887 1.00 56.12 84 ARG A O 1
ATOM 657 N N . PRO A 1 85 ? -19.212 12.647 11.593 1.00 45.66 85 PRO A N 1
ATOM 658 C CA . PRO A 1 85 ? -20.013 13.104 12.719 1.00 45.66 85 PRO A CA 1
ATOM 659 C C . PRO A 1 85 ? -20.229 11.919 13.662 1.00 45.66 85 PRO A C 1
ATOM 661 O O . PRO A 1 85 ? -20.774 10.888 13.260 1.00 45.66 85 PRO A O 1
ATOM 664 N N . LYS A 1 86 ? -19.765 12.054 14.909 1.00 48.25 86 LYS A N 1
ATOM 665 C CA . LYS A 1 86 ? -20.054 11.091 15.974 1.00 48.25 86 LYS A CA 1
ATOM 666 C C . LYS A 1 86 ? -21.571 11.094 16.186 1.00 48.25 86 LYS A C 1
ATOM 668 O O . LYS A 1 86 ? -22.117 12.121 16.584 1.00 48.25 86 LYS A O 1
ATOM 673 N N . LYS A 1 87 ? -22.238 9.995 15.829 1.00 43.34 87 LYS A N 1
ATOM 674 C CA . LYS A 1 87 ? -23.636 9.746 16.202 1.00 43.34 87 LYS A CA 1
ATOM 675 C C . LYS A 1 87 ? -23.719 9.307 17.654 1.00 43.34 87 LYS A C 1
ATOM 677 O O . LYS A 1 87 ? -22.817 8.546 18.071 1.00 43.34 87 LYS A O 1
#